Protein AF-A0A7S1QNS9-F1 (afdb_monomer_lite)

Secondary structure (DSSP, 8-state):
--EEEEEEEEE-SS-TT-EEEEEEEPTT--EEEEEEE--B-SS-SGGG---BPPPEEEEEEE---PPPPEEE--PPP---TT--EEEETTSSEEEE-SSGGGTT---------SSGGGGGGEEEEEEE-TTT--EEEEEPTT---S-------

Structure (mmCIF, N/CA/C/O backbone):
data_AF-A0A7S1QNS9-F1
#
_entry.id   AF-A0A7S1QNS9-F1
#
loop_
_atom_site.group_PDB
_atom_site.id
_atom_site.type_symbol
_atom_site.label_atom_id
_atom_site.label_alt_id
_atom_site.label_comp_id
_atom_site.label_asym_id
_atom_site.label_entity_id
_atom_site.label_seq_id
_atom_site.pdbx_PDB_ins_code
_atom_site.Cartn_x
_atom_site.Cartn_y
_atom_site.Cartn_z
_atom_site.occupancy
_atom_site.B_iso_or_equiv
_atom_site.auth_seq_id
_atom_site.auth_comp_id
_atom_site.auth_asym_id
_atom_site.auth_atom_id
_atom_site.pdbx_PDB_model_num
ATOM 1 N N . SER A 1 1 ? -14.246 4.079 6.196 1.00 84.38 1 SER A N 1
ATOM 2 C CA . SER A 1 1 ? -14.370 3.206 7.383 1.00 84.38 1 SER A CA 1
ATOM 3 C C . SER A 1 1 ? -13.043 2.509 7.646 1.00 84.38 1 SER A C 1
ATOM 5 O O . SER A 1 1 ? -12.435 2.060 6.677 1.00 84.38 1 SER A O 1
ATOM 7 N N . LEU A 1 2 ? -12.598 2.450 8.910 1.00 94.00 2 LEU A N 1
ATOM 8 C CA . LEU A 1 2 ? -11.338 1.820 9.352 1.00 94.00 2 LEU A CA 1
ATOM 9 C C . LEU A 1 2 ? -11.436 0.285 9.460 1.00 94.00 2 LEU A C 1
ATOM 11 O O . LEU A 1 2 ? -10.429 -0.412 9.377 1.00 94.00 2 LEU A O 1
ATOM 15 N N . PHE A 1 3 ? -12.654 -0.238 9.610 1.00 96.50 3 PHE A N 1
ATOM 16 C CA . PHE A 1 3 ? -12.926 -1.651 9.858 1.00 96.50 3 PHE A CA 1
ATOM 17 C C . PHE A 1 3 ? -13.841 -2.245 8.780 1.00 96.50 3 PHE A C 1
ATOM 19 O O . PHE A 1 3 ? -14.732 -1.553 8.275 1.00 96.50 3 PHE A O 1
ATOM 26 N N . SER A 1 4 ? -13.613 -3.513 8.431 1.00 96.81 4 SER A N 1
ATOM 27 C CA . SER A 1 4 ? -14.531 -4.347 7.639 1.00 96.81 4 SER A CA 1
ATOM 28 C C . SER A 1 4 ? -15.591 -5.012 8.521 1.00 96.81 4 SER A C 1
ATOM 30 O O . SER A 1 4 ? -16.711 -5.224 8.066 1.00 96.81 4 SER A O 1
ATOM 32 N N . VAL A 1 5 ? -15.262 -5.260 9.792 1.00 97.56 5 VAL A N 1
ATOM 33 C CA . VAL A 1 5 ? -16.201 -5.633 10.859 1.00 97.56 5 VAL A CA 1
ATOM 34 C C . VAL A 1 5 ? -16.005 -4.651 12.015 1.00 97.56 5 VAL A C 1
ATOM 36 O O . VAL A 1 5 ? -14.880 -4.560 12.519 1.00 97.56 5 VAL A O 1
ATOM 39 N N . PRO A 1 6 ? -17.041 -3.891 12.421 1.00 96.25 6 PRO A N 1
ATOM 40 C CA . PRO A 1 6 ? -16.907 -2.880 13.464 1.00 96.25 6 PRO A CA 1
ATOM 41 C C . PRO A 1 6 ? -16.521 -3.503 14.818 1.00 96.25 6 PRO A C 1
ATOM 43 O O . PRO A 1 6 ? -16.832 -4.670 15.054 1.00 96.25 6 PRO A O 1
ATOM 46 N N . PRO A 1 7 ? -15.879 -2.739 15.719 1.00 97.19 7 PRO A N 1
ATOM 47 C CA . PRO A 1 7 ? -15.570 -3.205 17.064 1.00 97.19 7 PRO A CA 1
ATOM 48 C C . PRO A 1 7 ? -16.813 -3.597 17.860 1.00 97.19 7 PRO A C 1
ATOM 50 O O . PRO A 1 7 ? -17.753 -2.815 17.985 1.00 97.19 7 PRO A O 1
ATOM 53 N N . THR A 1 8 ? -16.779 -4.793 18.439 1.00 96.38 8 THR A N 1
ATOM 54 C CA . THR A 1 8 ? -17.789 -5.310 19.366 1.00 96.38 8 THR A CA 1
ATOM 55 C C . THR A 1 8 ? -17.117 -5.787 20.643 1.00 96.38 8 THR A C 1
ATOM 57 O O . THR A 1 8 ? -16.043 -6.384 20.579 1.00 96.38 8 THR A O 1
ATOM 60 N N . ILE A 1 9 ? -17.763 -5.570 21.787 1.00 96.00 9 ILE A N 1
ATOM 61 C CA . ILE A 1 9 ? -17.312 -6.073 23.087 1.00 96.00 9 ILE A CA 1
ATOM 62 C C . ILE A 1 9 ? -18.370 -7.039 23.611 1.00 96.00 9 ILE A C 1
ATOM 64 O O . ILE A 1 9 ? -19.547 -6.685 23.663 1.00 96.00 9 ILE A O 1
ATOM 68 N N . ALA A 1 10 ? -17.951 -8.242 23.990 1.00 95.00 10 ALA A N 1
ATOM 69 C CA . ALA A 1 10 ? -18.819 -9.263 24.565 1.00 95.00 10 ALA A CA 1
ATOM 70 C C . ALA A 1 10 ? -18.267 -9.719 25.917 1.00 95.00 10 ALA A C 1
ATOM 72 O O . ALA A 1 10 ? -17.067 -9.938 26.047 1.00 95.00 10 ALA A O 1
ATOM 73 N N . LEU A 1 11 ? -19.128 -9.861 26.928 1.00 94.69 11 LEU A N 1
ATOM 74 C CA . LEU A 1 11 ? -18.721 -10.410 28.225 1.00 94.69 11 LEU A CA 1
ATOM 75 C C . LEU A 1 11 ? -18.273 -11.869 28.064 1.00 94.69 11 LEU A C 1
ATOM 77 O O . LEU A 1 11 ? -18.891 -12.632 27.319 1.00 94.69 11 LEU A O 1
ATOM 81 N N . SER A 1 12 ? -17.215 -12.258 28.772 1.00 93.75 12 SER A N 1
ATOM 82 C CA . SER A 1 12 ? -16.701 -13.625 28.728 1.00 93.75 12 SER A CA 1
ATOM 83 C C . SER A 1 12 ? -17.631 -14.575 29.485 1.00 93.75 12 SER A C 1
ATOM 85 O O . SER A 1 12 ? -18.046 -14.305 30.612 1.00 93.75 12 SER A O 1
ATOM 87 N N . THR A 1 13 ? -17.937 -15.727 28.883 1.00 93.75 13 THR A N 1
ATOM 88 C CA . THR A 1 13 ? -18.772 -16.766 29.511 1.00 93.75 13 THR A CA 1
ATOM 89 C C . THR A 1 13 ? -17.991 -17.666 30.466 1.00 93.75 13 THR A C 1
ATOM 91 O O . THR A 1 13 ? -18.593 -18.387 31.255 1.00 93.75 13 THR A O 1
ATOM 94 N N . SER A 1 14 ? -16.659 -17.665 30.380 1.00 95.31 14 SER A N 1
ATOM 95 C CA . SER A 1 14 ? -15.778 -18.468 31.238 1.00 95.31 14 SER A CA 1
ATOM 96 C C . SER A 1 14 ? -15.228 -17.693 32.435 1.00 95.31 14 SER A C 1
ATOM 98 O O . SER A 1 14 ? -14.823 -18.306 33.418 1.00 95.31 14 SER A O 1
ATOM 100 N N . ASP A 1 15 ? -15.189 -16.363 32.350 1.00 95.69 15 ASP A N 1
ATOM 101 C CA . ASP A 1 15 ? -14.701 -15.489 33.414 1.00 95.69 15 ASP A CA 1
ATOM 102 C C . ASP A 1 15 ? -15.579 -14.226 33.483 1.00 95.69 15 ASP A C 1
ATOM 104 O O . ASP A 1 15 ? -15.436 -13.340 32.639 1.00 95.69 15 ASP A O 1
ATOM 108 N N . PRO A 1 16 ? -16.473 -14.100 34.481 1.00 90.75 16 PRO A N 1
ATOM 109 C CA . PRO A 1 16 ? -17.421 -12.987 34.563 1.00 90.75 16 PRO A CA 1
ATOM 110 C C . PRO A 1 16 ? -16.748 -11.631 34.823 1.00 90.75 16 PRO A C 1
ATOM 112 O O . PRO A 1 16 ? -17.418 -10.601 34.809 1.00 90.75 16 PRO A O 1
ATOM 115 N N . THR A 1 17 ? -15.436 -11.611 35.072 1.00 93.56 17 THR A N 1
ATOM 116 C CA . THR A 1 17 ? -14.657 -10.382 35.259 1.00 93.56 17 THR A CA 1
ATOM 117 C C . THR A 1 17 ? -14.023 -9.865 33.964 1.00 93.56 17 THR A C 1
ATOM 119 O O . THR A 1 17 ? -13.330 -8.848 33.986 1.00 93.56 17 THR A O 1
ATOM 122 N N . LYS A 1 18 ? -14.244 -10.543 32.829 1.00 94.00 18 LYS A N 1
ATOM 123 C CA . LYS A 1 18 ? -13.608 -10.234 31.541 1.00 94.00 18 LYS A CA 1
ATOM 124 C C . LYS A 1 18 ? -14.613 -9.987 30.421 1.00 94.00 18 LYS A C 1
ATOM 126 O O . LYS A 1 18 ? -15.757 -10.436 30.461 1.00 94.00 18 LYS A O 1
ATOM 131 N N . ALA A 1 19 ? -14.137 -9.304 29.385 1.00 94.81 19 ALA A N 1
ATOM 132 C CA . ALA A 1 19 ? -14.836 -9.115 28.125 1.00 94.81 19 ALA A CA 1
ATOM 133 C C . ALA A 1 19 ? -13.848 -9.200 26.956 1.00 94.81 19 ALA A C 1
ATOM 135 O O . ALA A 1 19 ? -12.699 -8.771 27.078 1.00 94.81 19 ALA A O 1
ATOM 136 N N . ASP A 1 20 ? -14.318 -9.712 25.825 1.00 95.00 20 ASP A N 1
ATOM 137 C CA . ASP A 1 20 ? -13.547 -9.877 24.603 1.00 95.00 20 ASP A CA 1
ATOM 138 C C . ASP A 1 20 ? -13.903 -8.778 23.600 1.00 95.00 20 ASP A C 1
ATOM 140 O O . ASP A 1 20 ? -15.071 -8.560 23.268 1.00 95.00 20 ASP A O 1
ATOM 144 N N . LEU A 1 21 ? -12.877 -8.089 23.098 1.00 96.56 21 LEU A N 1
ATOM 145 C CA . LEU A 1 21 ? -12.985 -7.122 22.009 1.00 96.56 21 LEU A CA 1
ATOM 146 C C . LEU A 1 21 ? -12.699 -7.825 20.677 1.00 96.56 21 LEU A C 1
ATOM 148 O O . LEU A 1 21 ? -11.616 -8.370 20.484 1.00 96.56 21 LEU A O 1
ATOM 152 N N . SER A 1 22 ? -13.641 -7.755 19.739 1.00 97.12 22 SER A N 1
ATOM 153 C CA . SER A 1 22 ? -13.508 -8.318 18.388 1.00 97.12 22 SER A CA 1
ATOM 154 C C . SER A 1 22 ? -13.709 -7.245 17.320 1.00 97.12 22 SER A C 1
ATOM 156 O O . SER A 1 22 ? -14.597 -6.407 17.445 1.00 97.12 22 SER A O 1
ATOM 158 N N . PHE A 1 23 ? -12.883 -7.257 16.274 1.00 97.50 23 PHE A N 1
ATOM 159 C CA . PHE A 1 23 ? -12.994 -6.387 15.097 1.00 97.50 23 PHE A CA 1
ATOM 160 C C . PHE A 1 23 ? -12.155 -6.945 13.945 1.00 97.50 23 PHE A C 1
ATOM 162 O O . PHE A 1 23 ? -11.243 -7.742 14.159 1.00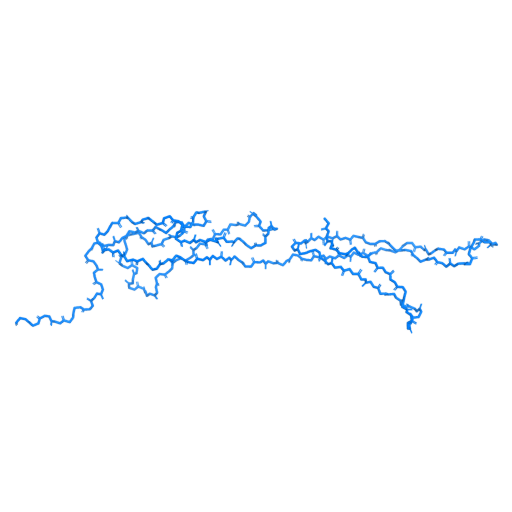 97.50 23 PHE A O 1
ATOM 169 N N . ALA A 1 24 ? -12.413 -6.470 12.727 1.00 96.81 24 ALA A N 1
ATOM 170 C CA . ALA A 1 24 ? -11.558 -6.742 11.576 1.00 96.81 24 ALA A CA 1
ATOM 171 C C . ALA A 1 24 ? -11.131 -5.419 10.922 1.00 96.81 24 ALA A C 1
ATOM 173 O O . ALA A 1 24 ? -11.996 -4.668 10.457 1.00 96.81 24 ALA A O 1
ATOM 174 N N . PRO A 1 25 ? -9.825 -5.090 10.878 1.00 95.12 25 PRO A N 1
ATOM 175 C CA . PRO A 1 25 ? -9.338 -3.944 10.117 1.00 95.12 25 PRO A CA 1
ATOM 176 C C . PRO A 1 25 ? -9.691 -4.077 8.633 1.00 95.12 25 PRO A C 1
ATOM 178 O O . PRO A 1 25 ? -9.640 -5.166 8.059 1.00 95.12 25 PRO A O 1
ATOM 181 N N . ARG A 1 26 ? -10.036 -2.961 7.988 1.00 92.25 26 ARG A N 1
ATOM 182 C CA . ARG A 1 26 ? -10.225 -2.942 6.535 1.00 92.25 26 ARG A CA 1
ATOM 183 C C . ARG A 1 26 ? -8.848 -2.951 5.852 1.00 92.25 26 ARG A C 1
ATOM 185 O O . ARG A 1 26 ? -8.004 -2.145 6.243 1.00 92.25 26 ARG A O 1
ATOM 192 N N . PRO A 1 27 ? -8.614 -3.788 4.821 1.00 86.88 27 PRO A N 1
ATOM 193 C CA . PRO A 1 27 ? -7.368 -3.750 4.059 1.00 86.88 27 PRO A CA 1
ATOM 194 C C . PRO A 1 27 ? -7.035 -2.336 3.575 1.00 86.88 27 PRO A C 1
ATOM 196 O O . PRO A 1 27 ? -7.929 -1.599 3.150 1.00 86.88 27 PRO A O 1
ATOM 199 N N . PHE A 1 28 ? -5.755 -1.971 3.662 1.00 82.75 28 PHE A N 1
ATOM 200 C CA . PHE A 1 28 ? -5.203 -0.665 3.269 1.00 82.75 28 PHE A CA 1
ATOM 201 C C . PHE A 1 28 ? -5.748 0.554 4.034 1.00 82.75 28 PHE A C 1
ATOM 203 O O . PHE A 1 28 ? -5.385 1.684 3.711 1.00 82.75 28 PHE A O 1
ATOM 210 N N . ALA A 1 29 ? -6.595 0.365 5.051 1.00 88.19 29 ALA A N 1
ATOM 211 C CA . ALA A 1 29 ? -7.038 1.448 5.915 1.00 88.19 29 ALA A CA 1
ATOM 212 C C . ALA A 1 29 ? -6.047 1.655 7.065 1.00 88.19 29 ALA A C 1
ATOM 214 O O . ALA A 1 29 ? -5.585 0.703 7.687 1.00 88.19 29 ALA A O 1
ATOM 215 N N . ASN A 1 30 ? -5.773 2.912 7.391 1.00 91.50 30 ASN A N 1
ATOM 216 C CA . ASN A 1 30 ? -4.993 3.310 8.555 1.00 91.50 30 ASN A CA 1
ATOM 217 C C . ASN A 1 30 ? -5.682 4.482 9.253 1.00 91.50 30 ASN A C 1
ATOM 219 O O . ASN A 1 30 ? -6.430 5.241 8.635 1.00 91.50 30 ASN A O 1
ATOM 223 N N . GLY A 1 31 ? -5.444 4.627 10.552 1.00 94.12 31 GLY A N 1
ATOM 224 C CA . GLY A 1 31 ? -6.063 5.689 11.332 1.00 94.12 31 GLY A CA 1
ATOM 225 C C . GLY A 1 31 ? -6.271 5.334 12.794 1.00 94.12 31 GLY A C 1
ATOM 226 O O . GLY A 1 31 ? -5.754 4.339 13.306 1.00 94.12 31 GLY A O 1
ATOM 227 N N . LEU A 1 32 ? -7.034 6.193 13.460 1.00 96.56 32 LEU A N 1
ATOM 228 C CA . LEU A 1 32 ? -7.355 6.099 14.875 1.00 96.56 32 LEU A CA 1
ATOM 229 C C . LEU A 1 32 ? -8.874 6.012 15.036 1.00 96.56 32 LEU A C 1
ATOM 231 O O . LEU A 1 32 ? -9.596 6.846 14.493 1.00 96.56 32 LEU A O 1
ATOM 235 N N . ALA A 1 33 ? -9.348 5.020 15.782 1.00 97.12 33 ALA A N 1
ATOM 236 C CA . ALA A 1 33 ? -10.739 4.921 16.206 1.00 97.12 33 ALA A CA 1
ATOM 237 C C . ALA A 1 33 ? -10.816 5.040 17.728 1.00 97.12 33 ALA A C 1
ATOM 239 O O . ALA A 1 33 ? -10.208 4.240 18.435 1.00 97.12 33 ALA A O 1
ATOM 240 N N . THR A 1 34 ? -11.569 6.020 18.223 1.00 97.25 34 THR A N 1
ATOM 241 C CA . THR A 1 34 ? -11.880 6.152 19.652 1.00 97.25 34 THR A CA 1
ATOM 242 C C . THR A 1 34 ? -13.116 5.323 19.972 1.00 97.25 34 THR A C 1
ATOM 244 O O . THR A 1 34 ? -14.136 5.454 19.299 1.00 97.25 34 THR A O 1
ATOM 247 N N . ILE A 1 35 ? -13.017 4.475 20.991 1.00 96.94 35 ILE A N 1
ATOM 248 C CA . ILE A 1 35 ? -14.079 3.589 21.461 1.00 96.94 35 ILE A CA 1
ATOM 249 C C . ILE A 1 35 ? -14.478 4.034 22.862 1.00 96.94 35 ILE A C 1
ATOM 251 O O . ILE A 1 35 ? -13.613 4.190 23.721 1.00 96.94 35 ILE A O 1
ATOM 255 N N . THR A 1 36 ? -15.778 4.212 23.088 1.00 96.88 36 THR A N 1
ATOM 256 C CA . THR A 1 36 ? -16.354 4.544 24.396 1.00 96.88 36 THR A CA 1
ATOM 257 C C . THR A 1 36 ? -17.289 3.421 24.828 1.00 96.88 36 THR A C 1
ATOM 259 O O . THR A 1 36 ? -18.110 2.964 24.036 1.00 96.88 36 THR A O 1
ATOM 262 N N . VAL A 1 37 ? -17.149 2.967 26.072 1.00 96.31 37 VAL A N 1
ATOM 263 C CA . VAL A 1 37 ? -17.829 1.787 26.616 1.00 96.31 37 VAL A CA 1
ATOM 264 C C . VAL A 1 37 ? -18.461 2.127 27.960 1.00 96.31 37 VAL A C 1
ATOM 266 O O . VAL A 1 37 ? -17.835 2.765 28.806 1.00 96.31 37 VAL A O 1
ATOM 269 N N . THR A 1 38 ? -19.685 1.657 28.163 1.00 95.81 38 THR A N 1
ATOM 270 C CA . THR A 1 38 ? -20.347 1.539 29.466 1.00 95.81 38 THR A CA 1
ATOM 271 C C . THR A 1 38 ? -20.816 0.097 29.636 1.00 95.81 38 THR A C 1
ATOM 273 O O . THR A 1 38 ? -21.085 -0.590 28.649 1.00 95.81 38 THR A O 1
ATOM 276 N N . VAL A 1 39 ? -20.912 -0.375 30.878 1.00 93.94 39 VAL A N 1
ATOM 277 C CA . VAL A 1 39 ? -21.597 -1.632 31.205 1.00 93.94 39 VAL A CA 1
ATOM 278 C C . VAL A 1 39 ? -22.888 -1.308 31.943 1.00 93.94 39 VAL A C 1
ATOM 280 O O . VAL A 1 39 ? -22.931 -0.351 32.717 1.00 93.94 39 VAL A O 1
ATOM 283 N N . LYS A 1 40 ? -23.941 -2.079 31.669 1.00 93.38 40 LYS A N 1
ATOM 284 C CA . LYS A 1 40 ? -25.252 -1.928 32.292 1.00 93.38 40 LYS A CA 1
ATOM 285 C C . LYS A 1 40 ? -25.714 -3.262 32.871 1.00 93.38 40 LYS A C 1
ATOM 287 O O . LYS A 1 40 ? -25.664 -4.270 32.167 1.00 93.38 40 LYS A O 1
ATOM 292 N N . ASP A 1 41 ? -26.147 -3.261 34.127 1.00 92.81 41 ASP A N 1
ATOM 293 C CA . ASP A 1 41 ? -26.814 -4.399 34.759 1.00 92.81 41 ASP A CA 1
ATOM 294 C C . ASP A 1 41 ? -28.346 -4.337 34.577 1.00 92.81 41 ASP A C 1
ATOM 296 O O . ASP A 1 41 ? -28.887 -3.451 33.910 1.00 92.81 41 ASP A O 1
ATOM 300 N N . ASN A 1 42 ? -29.062 -5.328 35.112 1.00 93.25 42 ASN A N 1
ATOM 301 C CA . ASN A 1 42 ? -30.521 -5.425 35.031 1.00 93.25 42 ASN A CA 1
ATOM 302 C C . ASN A 1 42 ? -31.243 -5.091 36.351 1.00 93.25 42 ASN A C 1
ATOM 304 O O . ASN A 1 42 ? -32.436 -5.371 36.463 1.00 93.25 42 ASN A O 1
ATOM 308 N N . GLY A 1 43 ? -30.546 -4.526 37.342 1.00 92.38 43 GLY A N 1
ATOM 309 C CA . GLY A 1 43 ? -31.098 -4.194 38.659 1.00 92.38 43 GLY A CA 1
ATOM 310 C C . GLY A 1 43 ? -32.032 -2.980 38.653 1.00 92.38 43 GLY A C 1
ATOM 311 O O . GLY A 1 43 ? -32.859 -2.831 39.551 1.00 92.38 43 GLY A O 1
ATOM 312 N N . GLY A 1 44 ? -31.957 -2.144 37.613 1.00 92.06 44 GLY A N 1
ATOM 313 C CA . GLY A 1 44 ? -32.786 -0.949 37.456 1.00 92.06 44 GLY A CA 1
ATOM 314 C C . GLY A 1 44 ? -32.374 0.206 38.377 1.00 92.06 44 GLY A C 1
ATOM 315 O O . GLY A 1 44 ? -31.294 0.215 38.958 1.00 92.06 44 GLY A O 1
ATOM 316 N N . LEU A 1 45 ? -33.242 1.217 38.490 1.00 94.81 45 LEU A N 1
ATOM 317 C CA . LEU A 1 45 ? -32.950 2.481 39.195 1.00 94.81 45 LEU A CA 1
ATOM 318 C C . LEU A 1 45 ? -33.762 2.676 40.492 1.00 94.81 45 LEU A C 1
ATOM 320 O O . LEU A 1 45 ? -33.821 3.784 41.027 1.00 94.81 45 LEU A O 1
ATOM 324 N N . ALA A 1 46 ? -34.448 1.634 40.977 1.00 94.25 46 ALA A N 1
ATOM 325 C CA . ALA A 1 46 ? -35.255 1.722 42.197 1.00 94.25 46 ALA A CA 1
ATOM 326 C C . ALA A 1 46 ? -34.391 2.081 43.419 1.00 94.25 46 ALA A C 1
ATOM 328 O O . ALA A 1 46 ? -33.190 1.819 43.438 1.00 94.25 46 ALA A O 1
ATOM 329 N N . ASP A 1 47 ? -35.003 2.722 44.418 1.00 92.00 47 ASP A N 1
ATOM 330 C CA . ASP A 1 47 ? -34.360 3.117 45.683 1.00 92.00 47 ASP A CA 1
ATOM 331 C C . ASP A 1 47 ? -33.077 3.964 45.529 1.00 92.00 47 ASP A C 1
ATOM 333 O O . ASP A 1 47 ? -32.216 3.987 46.406 1.00 92.00 47 ASP A O 1
ATOM 337 N N . GLY A 1 48 ? -32.948 4.693 44.414 1.00 90.62 48 GLY A N 1
ATOM 338 C CA . GLY A 1 48 ? -31.764 5.502 44.111 1.00 90.62 48 GLY A CA 1
ATOM 339 C C . GLY A 1 48 ? -30.594 4.710 43.516 1.00 90.62 48 GLY A C 1
ATOM 340 O O . GLY A 1 48 ? -29.465 5.201 43.529 1.00 90.62 48 GLY A O 1
ATOM 341 N N . GLY A 1 49 ? -30.844 3.501 43.004 1.00 91.25 49 GLY A N 1
ATOM 342 C CA . GLY A 1 49 ? -29.849 2.675 42.320 1.00 91.25 49 GLY A CA 1
ATOM 343 C C . GLY A 1 49 ? -29.320 3.290 41.017 1.00 91.25 49 GLY A C 1
ATOM 344 O O . GLY A 1 49 ? -29.965 4.130 40.388 1.00 91.25 49 GLY A O 1
ATOM 345 N N . CYS A 1 50 ? -28.133 2.845 40.598 1.00 92.50 50 CYS A N 1
ATOM 346 C CA . CYS A 1 50 ? -27.523 3.185 39.313 1.00 92.50 50 CYS A CA 1
ATOM 347 C C . CYS A 1 50 ? -27.110 1.893 38.605 1.00 92.50 50 CYS A C 1
ATOM 349 O O . CYS A 1 50 ? -26.205 1.206 39.072 1.00 92.50 50 CYS A O 1
ATOM 351 N N . ASP A 1 51 ? -27.762 1.584 37.485 1.00 95.94 51 ASP A N 1
ATOM 352 C CA . ASP A 1 51 ? -27.549 0.335 36.743 1.00 95.94 51 ASP A CA 1
ATOM 353 C C . ASP A 1 51 ? -26.478 0.442 35.650 1.00 95.94 51 ASP A C 1
ATOM 355 O O . ASP A 1 51 ? -26.186 -0.543 34.982 1.00 95.94 51 ASP A O 1
ATOM 359 N N . THR A 1 52 ? -25.910 1.631 35.419 1.00 95.81 52 THR A N 1
ATOM 360 C CA . THR A 1 52 ? -24.982 1.897 34.312 1.00 95.81 52 THR A CA 1
ATOM 361 C C . THR A 1 52 ? -23.679 2.498 34.833 1.00 95.81 52 THR A C 1
ATOM 363 O O . THR A 1 52 ? -23.683 3.462 35.597 1.00 95.81 52 THR A O 1
ATOM 366 N N . SER A 1 53 ? -22.543 1.953 34.397 1.00 95.44 53 SER A N 1
ATOM 367 C CA . SER A 1 53 ? -21.224 2.456 34.781 1.00 95.44 53 SER A CA 1
ATOM 368 C C . SER A 1 53 ? -20.939 3.849 34.215 1.00 95.44 53 SER A C 1
ATOM 370 O O . SER A 1 53 ? -21.530 4.287 33.225 1.00 95.44 53 SER A O 1
ATOM 372 N N . THR A 1 54 ? -19.927 4.519 34.767 1.00 97.00 54 THR A N 1
ATOM 373 C CA . THR A 1 54 ? -19.296 5.639 34.061 1.00 97.00 54 THR A CA 1
ATOM 374 C C . THR A 1 54 ? -18.699 5.161 32.734 1.00 97.00 54 THR A C 1
ATOM 376 O O . THR A 1 54 ? -18.299 4.001 32.589 1.00 97.00 54 THR A O 1
ATOM 379 N N . ALA A 1 55 ? -18.663 6.057 31.746 1.00 97.38 55 ALA A N 1
ATOM 380 C CA . ALA A 1 55 ? -18.092 5.757 30.443 1.00 97.38 55 ALA A CA 1
ATOM 381 C C . ALA A 1 55 ? -16.563 5.698 30.514 1.00 97.38 55 ALA A C 1
ATOM 383 O O . ALA A 1 55 ? -15.917 6.603 31.044 1.00 97.38 55 ALA A O 1
ATOM 384 N N . GLN A 1 56 ? -15.983 4.659 29.925 1.00 97.06 56 GLN A N 1
ATOM 385 C CA . GLN A 1 56 ? -14.543 4.523 29.731 1.00 97.06 56 GLN A CA 1
ATOM 386 C C . GLN A 1 56 ? -14.217 4.617 28.248 1.00 97.06 56 GLN A C 1
ATOM 388 O O . GLN A 1 56 ? -14.993 4.158 27.414 1.00 97.06 56 GLN A O 1
ATOM 393 N N . SER A 1 57 ? -13.083 5.229 27.906 1.00 97.50 57 SER A N 1
ATOM 394 C CA . SER A 1 57 ? -12.655 5.354 26.513 1.00 97.50 57 SER A CA 1
ATOM 395 C C . SER A 1 57 ? -11.242 4.838 26.304 1.00 97.50 57 SER A C 1
ATOM 397 O O . SER A 1 57 ? -10.361 5.043 27.134 1.00 97.50 57 SER A O 1
ATOM 399 N N . PHE A 1 58 ? -11.029 4.206 25.158 1.00 97.00 58 PHE A N 1
ATOM 400 C CA . PHE A 1 58 ? -9.718 3.807 24.658 1.00 97.00 58 PHE A CA 1
ATOM 401 C C . PHE A 1 58 ? -9.669 4.027 23.145 1.00 97.00 58 PHE A C 1
ATOM 403 O O . PHE A 1 58 ? -10.671 4.389 22.528 1.00 97.00 58 PHE A O 1
ATOM 410 N N . TYR A 1 59 ? -8.506 3.834 22.526 1.00 97.44 59 TYR A N 1
ATOM 411 C CA . TYR A 1 59 ? -8.374 3.928 21.075 1.00 97.44 59 TYR A CA 1
ATOM 412 C C . TYR A 1 59 ? -7.843 2.634 20.465 1.00 97.44 59 TYR A C 1
ATOM 414 O O . TYR A 1 59 ? -7.035 1.924 21.059 1.00 97.44 59 TYR A O 1
ATOM 422 N N . ILE A 1 60 ? -8.265 2.370 19.232 1.00 97.62 60 ILE A N 1
ATOM 423 C CA . ILE A 1 60 ? -7.678 1.373 18.342 1.00 97.62 60 ILE A CA 1
ATOM 424 C C . ILE A 1 60 ? -6.914 2.141 17.268 1.00 97.62 60 ILE A C 1
ATOM 426 O O . ILE A 1 60 ? -7.498 2.922 16.512 1.00 97.62 60 ILE A O 1
ATOM 430 N N . ARG A 1 61 ? -5.599 1.926 17.195 1.00 96.31 61 ARG A N 1
ATOM 431 C CA . ARG A 1 61 ? -4.757 2.476 16.130 1.00 96.31 61 ARG A CA 1
ATOM 432 C C . ARG A 1 61 ? -4.488 1.394 15.093 1.00 96.31 61 ARG A C 1
ATOM 434 O O . ARG A 1 61 ? -3.846 0.397 15.405 1.00 96.31 61 ARG A O 1
ATOM 441 N N . VAL A 1 62 ? -4.939 1.611 13.861 1.00 94.56 62 VAL A N 1
ATOM 442 C CA . VAL A 1 62 ? -4.548 0.778 12.719 1.00 94.56 62 VAL A CA 1
ATOM 443 C C . VAL A 1 62 ? -3.387 1.473 12.026 1.00 94.56 62 VAL A C 1
ATOM 445 O O . VAL A 1 62 ? -3.539 2.568 11.474 1.00 94.56 62 VAL A O 1
ATOM 448 N N . ASN A 1 63 ? -2.210 0.861 12.116 1.00 89.94 63 ASN A N 1
ATOM 449 C CA . ASN A 1 63 ? -1.006 1.394 11.501 1.00 89.94 63 ASN A CA 1
ATOM 450 C C . ASN A 1 63 ? -0.994 1.089 10.007 1.00 89.94 63 ASN A C 1
ATOM 452 O O . ASN A 1 63 ? -1.432 0.029 9.565 1.00 89.94 63 ASN A O 1
ATOM 456 N N . TYR A 1 64 ? -0.460 2.038 9.251 1.00 84.69 64 TYR A N 1
ATOM 457 C CA . TYR A 1 64 ? -0.174 1.837 7.847 1.00 84.69 64 TYR A CA 1
ATOM 458 C C . TYR A 1 64 ? 0.968 0.821 7.674 1.00 84.69 64 TYR A C 1
ATOM 460 O O . TYR A 1 64 ? 1.936 0.851 8.438 1.00 84.69 64 TYR A O 1
ATOM 468 N N . VAL A 1 65 ? 0.862 -0.055 6.672 1.00 84.00 65 VAL A N 1
ATOM 469 C CA . VAL A 1 65 ? 1.913 -1.004 6.279 1.00 84.00 65 VAL 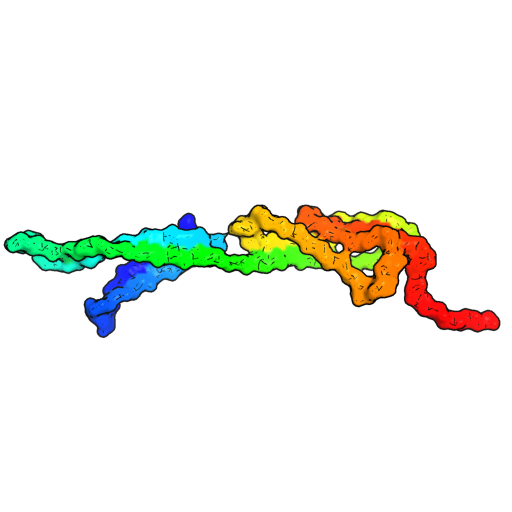A CA 1
ATOM 470 C C . VAL A 1 65 ? 2.276 -0.710 4.831 1.00 84.00 65 VAL A C 1
ATOM 472 O O . VAL A 1 65 ? 1.426 -0.853 3.959 1.00 84.00 65 VAL A O 1
ATOM 475 N N . ASN A 1 66 ? 3.523 -0.300 4.596 1.00 83.88 66 ASN A N 1
ATOM 476 C CA . ASN A 1 66 ? 4.044 -0.006 3.262 1.00 83.88 66 ASN A CA 1
ATOM 477 C C . ASN A 1 66 ? 3.942 -1.228 2.345 1.00 83.88 66 ASN A C 1
ATOM 479 O O . ASN A 1 66 ? 4.413 -2.306 2.722 1.00 83.88 66 ASN A O 1
ATOM 483 N N . VAL A 1 67 ? 3.399 -1.055 1.139 1.00 85.00 67 VAL A N 1
ATOM 484 C CA . VAL A 1 67 ? 3.350 -2.120 0.132 1.00 85.00 67 VAL A CA 1
ATOM 485 C C . VAL A 1 67 ? 4.472 -1.880 -0.882 1.00 85.00 67 VAL A C 1
ATOM 487 O O . VAL A 1 67 ? 4.554 -0.791 -1.442 1.00 85.00 67 VAL A O 1
ATOM 490 N N . PRO A 1 68 ? 5.380 -2.848 -1.113 1.00 88.19 68 PRO A N 1
ATOM 491 C CA . PRO A 1 68 ? 6.456 -2.670 -2.083 1.00 88.19 68 PRO A CA 1
ATOM 492 C C . PRO A 1 68 ? 5.916 -2.406 -3.497 1.00 88.19 68 PRO A C 1
ATOM 494 O O . PRO A 1 68 ? 4.932 -3.039 -3.889 1.00 88.19 68 PRO A O 1
ATOM 497 N N . PRO A 1 69 ? 6.574 -1.543 -4.290 1.00 91.75 69 PRO A N 1
ATOM 498 C CA . PRO A 1 69 ? 6.223 -1.379 -5.692 1.00 91.75 69 PRO A CA 1
ATOM 499 C C . PRO A 1 69 ? 6.564 -2.639 -6.497 1.00 91.75 69 PRO A C 1
ATOM 501 O O . PRO A 1 69 ? 7.443 -3.420 -6.122 1.00 91.75 69 PRO A O 1
ATOM 504 N N . SER A 1 70 ? 5.894 -2.826 -7.633 1.00 92.75 70 SER A N 1
ATOM 505 C CA . SER A 1 70 ? 6.141 -3.951 -8.542 1.00 92.75 70 SER A CA 1
ATOM 506 C C . SER A 1 70 ? 5.986 -3.544 -10.008 1.00 92.75 70 SER A C 1
ATOM 508 O O . SER A 1 70 ? 5.432 -2.491 -10.317 1.00 92.75 70 SER A O 1
ATOM 510 N N . PHE A 1 71 ? 6.520 -4.354 -10.922 1.00 95.62 71 PHE A N 1
ATOM 511 C CA . PHE A 1 71 ? 6.336 -4.193 -12.364 1.00 95.62 71 PHE A CA 1
ATOM 512 C C . PHE A 1 71 ? 6.544 -5.535 -13.078 1.00 95.62 71 PHE A C 1
ATOM 514 O O . PHE A 1 71 ? 7.159 -6.452 -12.530 1.00 95.62 71 PHE A O 1
ATOM 521 N N . ALA A 1 72 ? 6.064 -5.635 -14.315 1.00 96.25 72 ALA A N 1
ATOM 522 C CA . ALA A 1 72 ? 6.363 -6.728 -15.231 1.00 96.25 72 ALA A CA 1
ATOM 523 C C . ALA A 1 72 ? 7.367 -6.250 -16.288 1.00 96.25 72 ALA A C 1
ATOM 525 O O . ALA A 1 72 ? 7.169 -5.208 -16.914 1.00 96.25 72 ALA A O 1
ATOM 526 N N . CYS A 1 73 ? 8.447 -7.001 -16.496 1.00 94.06 73 CYS A N 1
ATOM 527 C CA . CYS A 1 73 ? 9.395 -6.701 -17.562 1.00 94.06 73 CYS A CA 1
ATOM 528 C C . CYS A 1 73 ? 8.852 -7.119 -18.935 1.00 94.06 73 CYS A C 1
ATOM 530 O O . CYS A 1 73 ? 8.081 -8.072 -19.067 1.00 94.06 73 CYS A O 1
ATOM 532 N N . GLY A 1 74 ? 9.290 -6.396 -19.960 1.00 94.25 74 GLY A N 1
ATOM 533 C CA . GLY A 1 74 ? 9.027 -6.723 -21.351 1.00 94.25 74 GLY A CA 1
ATOM 534 C C . GLY A 1 74 ? 9.920 -7.857 -21.844 1.00 94.25 74 GLY A C 1
ATOM 535 O O . GLY A 1 74 ? 10.757 -8.401 -21.121 1.00 94.25 74 GLY A O 1
ATOM 536 N N . SER A 1 75 ? 9.760 -8.200 -23.120 1.00 95.12 75 SER A N 1
ATOM 537 C CA . SER A 1 75 ? 10.632 -9.179 -23.776 1.00 95.12 75 SER A CA 1
ATOM 538 C C . SER A 1 75 ? 12.078 -8.679 -23.876 1.00 95.12 75 SER A C 1
ATOM 540 O O . SER A 1 75 ? 12.350 -7.477 -23.785 1.00 95.12 75 SER A O 1
ATOM 542 N N . ALA A 1 76 ? 13.006 -9.615 -24.087 1.00 94.69 76 ALA A N 1
ATOM 543 C CA . ALA A 1 76 ? 14.397 -9.289 -24.375 1.00 94.69 76 ALA A CA 1
ATOM 544 C C . ALA A 1 76 ? 14.495 -8.373 -25.605 1.00 94.69 76 ALA A C 1
ATOM 546 O O . ALA A 1 76 ? 13.779 -8.553 -26.590 1.00 94.69 76 ALA A O 1
ATOM 547 N N . VAL A 1 77 ? 15.393 -7.395 -25.529 1.00 93.44 77 VAL A N 1
ATOM 548 C CA . VAL A 1 77 ? 15.614 -6.405 -26.584 1.00 93.44 77 VAL A CA 1
ATOM 549 C C . VAL A 1 77 ? 16.894 -6.764 -27.324 1.00 93.44 77 VAL A C 1
ATOM 551 O O . VAL A 1 77 ? 17.947 -6.899 -26.705 1.00 93.44 77 VAL A O 1
ATOM 554 N N . VAL A 1 78 ? 16.796 -6.906 -28.645 1.00 92.12 78 VAL A N 1
ATOM 555 C CA . VAL A 1 78 ? 17.934 -7.127 -29.544 1.00 92.12 78 VAL A CA 1
ATOM 556 C C . VAL A 1 78 ? 17.941 -5.990 -30.553 1.00 92.12 78 VAL A C 1
ATOM 558 O O . VAL A 1 78 ? 16.947 -5.777 -31.243 1.00 92.12 78 VAL A O 1
ATOM 561 N N . VAL A 1 79 ? 19.040 -5.246 -30.605 1.00 91.31 79 VAL A N 1
ATOM 562 C CA . VAL A 1 79 ? 19.241 -4.139 -31.543 1.00 91.31 79 VAL A CA 1
ATOM 563 C C . VAL A 1 79 ? 20.681 -4.147 -32.031 1.00 91.31 79 VAL A C 1
ATOM 565 O O . VAL A 1 79 ? 21.575 -4.600 -31.314 1.00 91.31 79 VAL A O 1
ATOM 568 N N . ASP A 1 80 ? 20.897 -3.621 -33.230 1.00 87.69 80 ASP A N 1
ATOM 569 C CA . ASP A 1 80 ? 22.241 -3.430 -33.762 1.00 87.69 80 ASP A CA 1
ATOM 570 C C . ASP A 1 80 ? 22.982 -2.351 -32.959 1.00 87.69 80 ASP A C 1
ATOM 572 O O . ASP A 1 80 ? 22.389 -1.370 -32.505 1.00 87.69 80 ASP A O 1
ATOM 576 N N . GLU A 1 81 ? 24.302 -2.477 -32.825 1.00 82.06 81 GLU A N 1
ATOM 577 C CA . GLU A 1 81 ? 25.141 -1.465 -32.156 1.00 82.06 81 GLU A CA 1
ATOM 578 C C . GLU A 1 81 ? 25.056 -0.075 -32.821 1.00 82.06 81 GLU A C 1
ATOM 580 O O . GLU A 1 81 ? 25.321 0.949 -32.192 1.00 82.06 81 GLU A O 1
ATOM 585 N N . ASN A 1 82 ? 24.597 -0.031 -34.073 1.00 84.38 82 ASN A N 1
ATOM 586 C CA . ASN A 1 82 ? 24.395 1.174 -34.872 1.00 84.38 82 ASN A CA 1
ATOM 587 C C . ASN A 1 82 ? 22.923 1.618 -34.943 1.00 84.38 82 ASN A C 1
ATOM 589 O O . ASN A 1 82 ? 22.580 2.480 -35.751 1.00 84.38 82 ASN A O 1
ATOM 593 N N . ALA A 1 83 ? 22.049 1.067 -34.092 1.00 87.69 83 ALA A N 1
ATOM 594 C CA . ALA A 1 83 ? 20.629 1.424 -34.050 1.00 87.69 83 ALA A CA 1
ATOM 595 C C . ALA A 1 83 ? 20.379 2.887 -33.639 1.00 87.69 83 ALA A C 1
ATOM 597 O O . ALA A 1 83 ? 19.288 3.416 -33.852 1.00 87.69 83 ALA A O 1
ATOM 598 N N . GLY A 1 84 ? 21.380 3.558 -33.061 1.00 88.62 84 GLY A N 1
ATOM 599 C CA . GLY A 1 84 ? 21.243 4.928 -32.592 1.00 88.62 84 GLY A CA 1
ATOM 600 C C . GLY A 1 84 ? 20.326 4.992 -31.374 1.00 88.62 84 GLY A C 1
ATOM 601 O O . GLY A 1 84 ? 20.461 4.191 -30.448 1.00 88.62 84 GLY A O 1
ATOM 602 N N . ALA A 1 85 ? 19.445 5.994 -31.327 1.00 95.38 85 ALA A N 1
ATOM 603 C CA . ALA A 1 85 ? 18.509 6.157 -30.219 1.00 95.38 85 ALA A CA 1
ATOM 604 C C . ALA A 1 85 ? 17.369 5.136 -30.326 1.00 95.38 85 ALA A C 1
ATOM 606 O O . ALA A 1 85 ? 16.640 5.100 -31.315 1.00 95.38 85 ALA A O 1
ATOM 607 N N . VAL A 1 86 ? 17.197 4.341 -29.276 1.00 96.69 86 VAL A N 1
ATOM 608 C CA . VAL A 1 86 ? 16.159 3.320 -29.158 1.00 96.69 86 VAL A CA 1
ATOM 609 C C . VAL A 1 86 ? 15.136 3.767 -28.121 1.00 96.69 86 VAL A C 1
ATOM 611 O O . VAL A 1 86 ? 15.493 4.203 -27.026 1.00 96.69 86 VAL A O 1
ATOM 614 N N . SER A 1 87 ? 13.855 3.636 -28.468 1.00 97.31 87 SER A N 1
ATOM 615 C CA . SER A 1 87 ? 12.723 3.883 -27.576 1.00 97.31 87 SER A CA 1
ATOM 616 C C . SER A 1 87 ? 11.695 2.769 -27.737 1.00 97.31 87 SER A C 1
ATOM 618 O O . SER A 1 87 ? 11.216 2.517 -28.843 1.00 97.31 87 SER A O 1
ATOM 620 N N . ILE A 1 88 ? 11.378 2.090 -26.637 1.00 97.44 88 ILE A N 1
ATOM 621 C CA . ILE A 1 88 ? 10.430 0.974 -26.586 1.00 97.44 88 ILE A CA 1
ATOM 622 C C . ILE A 1 88 ? 9.342 1.339 -25.570 1.00 97.44 88 ILE A C 1
ATOM 624 O O . ILE A 1 88 ? 9.538 1.148 -24.364 1.00 97.44 88 ILE A O 1
ATOM 628 N N . PRO A 1 89 ? 8.209 1.899 -26.031 1.00 96.75 89 PRO A N 1
ATOM 629 C CA . PRO A 1 89 ? 7.091 2.259 -25.166 1.00 96.75 89 PRO A CA 1
ATOM 630 C C . PRO A 1 89 ? 6.528 1.042 -24.427 1.00 96.75 89 PRO A C 1
ATOM 632 O O . PRO A 1 89 ? 6.383 -0.028 -25.016 1.00 96.75 89 PRO A O 1
ATOM 635 N N . GLY A 1 90 ? 6.193 1.209 -23.145 1.00 95.25 90 GLY A N 1
ATOM 636 C CA . GLY A 1 90 ? 5.550 0.162 -22.347 1.00 95.25 90 GLY A CA 1
ATOM 637 C C . GLY A 1 90 ? 6.388 -1.101 -22.137 1.00 95.25 90 GLY A C 1
ATOM 638 O O . GLY A 1 90 ? 5.819 -2.152 -21.847 1.00 95.25 90 GLY A O 1
ATOM 639 N N . TRP A 1 91 ? 7.718 -1.030 -22.283 1.00 97.62 91 TRP A N 1
ATOM 640 C CA . TRP A 1 91 ? 8.590 -2.171 -21.998 1.00 97.62 91 TRP A CA 1
ATOM 641 C C . TRP A 1 91 ? 8.427 -2.646 -20.550 1.00 97.62 91 TRP A C 1
ATOM 643 O O . TRP A 1 91 ? 8.307 -3.841 -20.316 1.00 97.62 91 TRP A O 1
ATOM 653 N N . ALA A 1 92 ? 8.372 -1.731 -19.581 1.00 97.44 92 ALA A N 1
ATOM 654 C CA . ALA A 1 92 ? 7.935 -2.059 -18.227 1.00 97.44 92 ALA A CA 1
ATOM 655 C C . ALA A 1 92 ? 6.407 -1.916 -18.131 1.00 97.44 92 ALA A C 1
ATOM 657 O O . ALA A 1 92 ? 5.868 -0.813 -18.152 1.00 97.44 92 ALA A O 1
ATOM 658 N N . GLY A 1 93 ? 5.707 -3.042 -18.031 1.00 95.12 93 GLY A N 1
ATOM 659 C CA . GLY A 1 93 ? 4.256 -3.099 -17.871 1.00 95.12 93 GLY A CA 1
ATOM 660 C C . GLY A 1 93 ? 3.836 -3.273 -16.413 1.00 95.12 93 GLY A C 1
ATOM 661 O O . GLY A 1 93 ? 4.669 -3.497 -15.535 1.00 95.12 93 GLY A O 1
ATOM 662 N N . SER A 1 94 ? 2.526 -3.198 -16.158 1.00 93.38 94 SER A N 1
ATOM 663 C CA . SER A 1 94 ? 1.924 -3.446 -14.835 1.00 93.38 94 SER A CA 1
ATOM 664 C C . SER A 1 94 ? 2.655 -2.741 -13.686 1.00 93.38 94 SER A C 1
ATOM 666 O O . SER A 1 94 ? 2.862 -3.329 -12.628 1.00 93.38 94 SER A O 1
ATOM 668 N N . ILE A 1 95 ? 3.099 -1.502 -13.925 1.00 92.50 95 ILE A N 1
ATOM 669 C CA . ILE A 1 95 ? 3.818 -0.702 -12.934 1.00 92.50 95 ILE A CA 1
ATOM 670 C C . ILE A 1 95 ? 2.838 -0.365 -11.815 1.00 92.50 95 ILE A C 1
ATOM 672 O O . ILE A 1 95 ? 1.917 0.434 -11.998 1.00 92.50 95 ILE A O 1
ATOM 676 N N . ASP A 1 96 ? 3.061 -0.975 -10.660 1.00 90.12 96 ASP A N 1
ATOM 677 C CA . ASP A 1 96 ? 2.262 -0.791 -9.464 1.00 90.12 96 ASP A CA 1
ATOM 678 C C . ASP A 1 96 ? 3.081 -0.053 -8.400 1.00 90.12 96 ASP A C 1
ATOM 680 O O . ASP A 1 96 ? 4.223 -0.409 -8.093 1.00 90.12 96 ASP A O 1
ATOM 684 N N . ARG A 1 97 ? 2.476 0.995 -7.840 1.00 87.94 97 ARG A N 1
ATOM 685 C CA . ARG A 1 97 ? 3.041 1.800 -6.751 1.00 87.94 97 ARG A CA 1
ATOM 686 C C . ARG A 1 97 ? 2.868 1.140 -5.383 1.00 87.94 97 ARG A C 1
ATOM 688 O O . ARG A 1 97 ? 3.433 1.648 -4.426 1.00 87.94 97 ARG A O 1
ATOM 695 N N . GLY A 1 98 ? 2.108 0.048 -5.299 1.00 84.06 98 GLY A N 1
ATOM 696 C CA . GLY A 1 98 ? 1.737 -0.604 -4.051 1.00 84.06 98 GLY A CA 1
ATOM 697 C C . GLY A 1 98 ? 0.243 -0.436 -3.768 1.00 84.06 98 GLY A C 1
ATOM 698 O O . GLY A 1 98 ? -0.606 -0.622 -4.635 1.00 84.06 98 GLY A O 1
ATOM 699 N N . SER A 1 99 ? -0.121 -0.108 -2.531 1.00 76.81 99 SER A N 1
ATOM 700 C CA . SER A 1 99 ? -1.532 0.051 -2.168 1.00 76.81 99 SER A CA 1
ATOM 701 C C . SER A 1 99 ? -2.137 1.344 -2.719 1.00 76.81 99 SER A C 1
ATOM 703 O O . SER A 1 99 ? -1.457 2.347 -2.926 1.00 76.81 99 SER A O 1
ATOM 705 N N . GLN A 1 100 ? -3.466 1.388 -2.867 1.00 67.62 100 GLN A N 1
ATOM 706 C CA . GLN A 1 100 ? -4.159 2.622 -3.264 1.00 67.62 100 GLN A CA 1
ATOM 707 C C . GLN A 1 100 ? -3.977 3.771 -2.251 1.00 67.62 100 GLN A C 1
ATOM 709 O O . GLN A 1 100 ? -4.099 4.939 -2.615 1.00 67.62 100 GLN A O 1
ATOM 714 N N . SER A 1 101 ? -3.632 3.452 -1.001 1.00 69.00 101 SER A N 1
ATOM 715 C CA . SER A 1 101 ? -3.289 4.426 0.043 1.00 69.00 101 SER A CA 1
ATOM 716 C C . SER A 1 101 ? -1.899 5.061 -0.149 1.00 69.00 101 SER A C 1
ATOM 718 O O . SER A 1 101 ? -1.544 5.979 0.585 1.00 69.00 101 SER A O 1
ATOM 720 N N . GLU A 1 102 ? -1.136 4.625 -1.157 1.00 79.06 102 GLU A N 1
ATOM 721 C CA . GLU A 1 102 ? 0.176 5.150 -1.563 1.00 79.06 102 GLU A CA 1
ATOM 722 C C . GLU A 1 102 ? 0.121 5.899 -2.899 1.00 79.06 102 GLU A C 1
ATOM 724 O O . GLU A 1 102 ? 1.151 6.119 -3.533 1.00 79.06 102 GLU A O 1
ATOM 729 N N . SER A 1 103 ? -1.063 6.333 -3.348 1.00 77.56 103 SER A N 1
ATOM 730 C CA . SER A 1 103 ? -1.240 6.956 -4.670 1.00 77.56 103 SER A CA 1
ATOM 731 C C . SER A 1 103 ? -0.382 8.208 -4.911 1.00 77.56 103 SER A C 1
ATOM 733 O O . SER A 1 103 ? -0.220 8.623 -6.055 1.00 77.56 103 SER A O 1
ATOM 735 N N . SER A 1 104 ? 0.156 8.824 -3.854 1.00 81.75 104 SER A N 1
ATOM 736 C CA . SER A 1 104 ? 1.065 9.973 -3.923 1.00 81.75 104 SER A CA 1
ATOM 737 C C . SER A 1 104 ? 2.555 9.604 -3.950 1.00 81.75 104 SER A C 1
ATOM 739 O O . SER A 1 104 ? 3.389 10.507 -3.926 1.00 81.75 104 SER A O 1
ATOM 741 N N . GLN A 1 105 ? 2.918 8.319 -3.938 1.00 83.06 105 GLN A N 1
ATOM 742 C CA . GLN A 1 105 ? 4.317 7.901 -4.005 1.00 83.06 105 GLN A CA 1
ATOM 743 C C . GLN A 1 105 ? 4.891 8.054 -5.421 1.00 83.06 105 GLN A C 1
ATOM 745 O O . GLN A 1 105 ? 4.234 7.788 -6.433 1.00 83.06 105 GLN A O 1
ATOM 750 N N . SER A 1 106 ? 6.162 8.450 -5.476 1.00 87.56 106 SER A N 1
ATOM 751 C CA . SER A 1 106 ? 6.954 8.511 -6.706 1.00 87.56 106 SER A CA 1
ATOM 752 C C . SER A 1 106 ? 7.760 7.228 -6.877 1.00 87.56 106 SER A C 1
ATOM 754 O O . SER A 1 106 ? 8.368 6.747 -5.923 1.00 87.56 106 SER A O 1
ATOM 756 N N . LEU A 1 107 ? 7.803 6.704 -8.102 1.00 91.56 107 LEU A N 1
ATOM 757 C CA . LEU A 1 107 ? 8.602 5.530 -8.456 1.00 91.56 107 LEU A CA 1
ATOM 758 C C . LEU A 1 107 ? 9.829 5.928 -9.267 1.00 91.56 107 LEU A C 1
ATOM 760 O O . LEU A 1 107 ? 9.773 6.848 -10.083 1.00 91.56 107 LEU A O 1
ATOM 764 N N . PHE A 1 108 ? 10.907 5.173 -9.075 1.00 92.44 108 PHE A N 1
ATOM 765 C CA . PHE A 1 108 ? 12.158 5.316 -9.807 1.00 92.44 108 PHE A CA 1
ATOM 766 C C . PHE A 1 108 ? 12.656 3.934 -10.225 1.00 92.44 108 PHE A C 1
ATOM 768 O O . PHE A 1 108 ? 12.625 2.995 -9.430 1.00 92.44 108 PHE A O 1
ATOM 775 N N . PHE A 1 109 ? 13.143 3.821 -11.459 1.00 95.12 109 PHE A N 1
ATOM 776 C CA . PHE A 1 109 ? 13.861 2.640 -11.924 1.00 95.12 109 PHE A CA 1
ATOM 777 C C . PHE A 1 109 ? 15.362 2.891 -11.832 1.00 95.12 109 PHE A C 1
ATOM 779 O O . PHE A 1 109 ? 15.872 3.858 -12.398 1.00 95.12 109 PHE A O 1
ATOM 786 N N . TYR A 1 110 ? 16.074 1.991 -11.160 1.00 93.25 110 TYR A N 1
ATOM 787 C CA . TYR A 1 110 ? 17.531 1.944 -11.196 1.00 93.25 110 TYR A CA 1
ATOM 788 C C . TYR A 1 110 ? 17.948 0.906 -12.230 1.00 93.25 110 TYR A C 1
ATOM 790 O O . TYR A 1 110 ? 17.773 -0.293 -12.020 1.00 93.25 110 TYR A O 1
ATOM 798 N N . VAL A 1 111 ? 18.463 1.374 -13.364 1.00 94.00 111 VAL A N 1
ATOM 799 C CA . VAL A 1 111 ? 18.903 0.507 -14.456 1.00 94.00 111 VAL A CA 1
ATOM 800 C C . VAL A 1 111 ? 20.424 0.490 -14.474 1.00 94.00 111 VAL A C 1
ATOM 802 O O . VAL A 1 111 ? 21.065 1.492 -14.780 1.00 94.00 111 VAL A O 1
ATOM 805 N N . THR A 1 112 ? 21.003 -0.651 -14.114 1.00 90.31 112 THR A N 1
ATOM 806 C CA . THR A 1 112 ? 22.454 -0.850 -14.094 1.00 90.31 112 THR A CA 1
ATOM 807 C C . THR A 1 112 ? 22.823 -2.015 -15.005 1.00 90.31 112 THR A C 1
ATOM 809 O O . THR A 1 112 ? 22.329 -3.126 -14.790 1.00 90.31 112 THR A O 1
ATOM 812 N N . PRO A 1 113 ? 23.701 -1.809 -15.998 1.00 87.75 113 PRO A N 1
ATOM 813 C CA . PRO A 1 113 ? 24.314 -2.906 -16.728 1.00 87.75 113 PRO A CA 1
ATOM 814 C C . PRO A 1 113 ? 24.964 -3.928 -15.783 1.00 87.75 113 PRO A C 1
ATOM 816 O O . PRO A 1 113 ? 25.572 -3.556 -14.781 1.00 87.75 113 PRO A O 1
ATOM 819 N N . HIS A 1 114 ? 24.865 -5.217 -16.126 1.00 86.06 114 HIS A N 1
ATOM 820 C CA . HIS A 1 114 ? 25.381 -6.327 -15.309 1.00 86.06 114 HIS A CA 1
ATOM 821 C C . HIS A 1 114 ? 26.885 -6.212 -15.012 1.00 86.06 114 HIS A C 1
ATOM 823 O O . HIS A 1 114 ? 27.335 -6.569 -13.929 1.00 86.06 114 HIS A O 1
ATOM 829 N N . ASN A 1 115 ? 27.664 -5.706 -15.973 1.00 87.25 115 ASN A N 1
ATOM 830 C CA . ASN A 1 115 ? 29.109 -5.535 -15.852 1.00 87.25 115 ASN A CA 1
ATOM 831 C C . ASN A 1 115 ? 29.496 -4.083 -16.135 1.00 87.25 115 ASN A C 1
ATOM 833 O O . ASN A 1 115 ? 28.914 -3.435 -17.006 1.00 87.25 115 ASN A O 1
ATOM 837 N N . SER A 1 116 ? 30.543 -3.597 -15.467 1.00 87.19 116 SER A N 1
ATOM 838 C CA . SER A 1 116 ? 31.068 -2.237 -15.660 1.00 87.19 116 SER A CA 1
ATOM 839 C C . SER A 1 116 ? 31.522 -1.955 -17.100 1.00 87.19 116 SER A C 1
ATOM 841 O O . SER A 1 116 ? 31.402 -0.829 -17.573 1.00 87.19 116 SER A O 1
ATOM 843 N N . SER A 1 117 ? 31.976 -2.971 -17.837 1.00 86.12 117 SER A N 1
ATOM 844 C CA . SER A 1 117 ? 32.342 -2.839 -19.253 1.00 86.12 117 SER A CA 1
ATOM 845 C C . SER A 1 117 ? 31.145 -2.570 -20.172 1.00 86.12 117 SER A C 1
ATOM 847 O O . SER A 1 117 ? 31.311 -1.942 -21.214 1.00 86.12 117 SER A O 1
ATOM 849 N N . HIS A 1 118 ? 29.931 -2.983 -19.792 1.00 88.69 118 HIS A N 1
ATOM 850 C CA . HIS A 1 118 ? 28.737 -2.805 -20.625 1.00 88.69 118 HIS A CA 1
ATOM 851 C C . HIS A 1 118 ? 28.268 -1.347 -20.674 1.00 88.69 118 HIS A C 1
ATOM 853 O O . HIS A 1 118 ? 27.588 -0.962 -21.619 1.00 88.69 118 HIS A O 1
ATOM 859 N N . TYR A 1 119 ? 28.669 -0.506 -19.713 1.00 89.88 119 TYR A N 1
ATOM 860 C CA . TYR A 1 119 ? 28.378 0.929 -19.766 1.00 89.88 119 TYR A CA 1
ATOM 861 C C . TYR A 1 119 ? 28.966 1.577 -21.026 1.00 89.88 119 TYR A C 1
ATOM 863 O O . TYR A 1 119 ? 28.343 2.469 -21.595 1.00 89.88 119 TYR A O 1
ATOM 871 N N . ALA A 1 120 ? 30.126 1.102 -21.496 1.00 89.50 120 ALA A N 1
ATOM 872 C CA . ALA A 1 120 ? 30.807 1.640 -22.674 1.00 89.50 120 ALA A CA 1
ATOM 873 C C . ALA A 1 120 ? 30.094 1.324 -24.004 1.00 89.50 120 ALA A C 1
ATOM 875 O O . ALA A 1 120 ? 30.413 1.938 -25.021 1.00 89.50 120 ALA A O 1
ATOM 876 N N . MET A 1 121 ? 29.124 0.402 -24.001 1.00 87.69 121 MET A N 1
ATOM 877 C CA . MET A 1 121 ? 28.320 0.049 -25.179 1.00 87.69 121 MET A CA 1
ATOM 878 C C . MET A 1 121 ? 27.227 1.085 -25.482 1.00 87.69 121 MET A C 1
ATOM 880 O O . MET A 1 121 ? 26.562 0.994 -26.511 1.00 87.69 121 MET A O 1
ATOM 884 N N . PHE A 1 122 ? 27.031 2.074 -24.604 1.00 91.00 122 PHE A N 1
ATOM 885 C CA . PHE A 1 122 ? 25.969 3.066 -24.724 1.00 91.00 122 PHE A CA 1
ATOM 886 C C . PHE A 1 122 ? 26.521 4.493 -24.731 1.00 91.00 122 PHE A C 1
ATOM 888 O O . PHE A 1 122 ? 27.353 4.859 -23.902 1.00 91.00 122 PHE A O 1
ATOM 895 N N . LEU A 1 123 ? 26.006 5.320 -25.643 1.00 93.31 123 LEU A N 1
ATOM 896 C CA . LEU A 1 123 ? 26.160 6.779 -25.602 1.00 93.31 123 LEU A CA 1
ATOM 897 C C . LEU A 1 123 ? 25.197 7.405 -24.588 1.00 93.31 123 LEU A C 1
ATOM 899 O O . LEU A 1 123 ? 25.581 8.310 -23.853 1.00 93.31 123 LEU A O 1
ATOM 903 N N . SER A 1 124 ? 23.973 6.877 -24.516 1.00 94.12 124 SER A N 1
ATOM 904 C CA . SER A 1 124 ? 22.987 7.202 -23.483 1.00 94.12 124 SER A CA 1
ATOM 905 C C . SER A 1 124 ? 22.595 5.913 -22.777 1.00 94.12 124 SER A C 1
ATOM 907 O O . SER A 1 124 ? 22.134 4.974 -23.430 1.00 94.12 124 SER A O 1
ATOM 909 N N . GLN A 1 125 ? 22.804 5.856 -21.459 1.00 94.62 125 GLN A N 1
ATOM 910 C CA . GLN A 1 125 ? 22.522 4.654 -20.674 1.00 94.62 125 GLN A CA 1
ATOM 911 C C . GLN A 1 125 ? 21.037 4.267 -20.750 1.00 94.62 125 GLN A C 1
ATOM 913 O O . GLN A 1 125 ? 20.183 5.157 -20.831 1.00 94.62 125 GLN A O 1
ATOM 918 N N . PRO A 1 126 ? 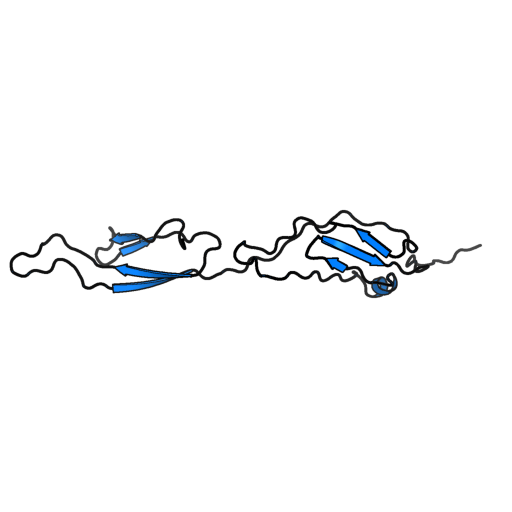20.717 2.964 -20.672 1.00 95.50 126 PRO A N 1
ATOM 919 C CA . PRO A 1 126 ? 19.347 2.506 -20.517 1.00 95.50 126 PRO A CA 1
ATOM 920 C C . PRO A 1 126 ? 18.637 3.144 -19.330 1.00 95.50 126 PRO A C 1
ATOM 922 O O . PRO A 1 126 ? 19.148 3.154 -18.214 1.00 95.50 126 PRO A O 1
ATOM 925 N N . SER A 1 127 ? 17.436 3.653 -19.578 1.00 96.56 127 SER A N 1
ATOM 926 C CA . SER A 1 127 ? 16.547 4.204 -18.561 1.00 96.56 127 SER A CA 1
ATOM 927 C C . SER A 1 127 ? 15.110 3.761 -18.810 1.00 96.56 127 SER A C 1
ATOM 929 O O . SER A 1 127 ? 14.705 3.571 -19.958 1.00 96.56 127 SER A O 1
ATOM 931 N N . ILE A 1 128 ? 14.347 3.582 -17.731 1.00 97.38 128 ILE A N 1
ATOM 932 C CA . ILE A 1 128 ? 12.928 3.224 -17.790 1.00 97.38 128 ILE A CA 1
ATOM 933 C C . ILE A 1 128 ? 12.120 4.340 -17.137 1.00 97.38 128 ILE A C 1
ATOM 935 O O . ILE A 1 128 ? 12.382 4.726 -15.996 1.00 97.38 128 ILE A O 1
ATOM 939 N N . SER A 1 129 ? 11.119 4.840 -17.854 1.00 95.50 129 SER A N 1
ATOM 940 C CA . SER A 1 129 ? 10.154 5.800 -17.325 1.00 95.50 129 SER A CA 1
ATOM 941 C C . SER A 1 129 ? 9.141 5.105 -16.414 1.00 95.50 129 SER A C 1
ATOM 943 O O . SER A 1 129 ? 8.469 4.156 -16.810 1.00 95.50 129 SER A O 1
ATOM 945 N N . ALA A 1 130 ? 8.980 5.608 -15.189 1.00 93.38 130 ALA A N 1
ATOM 946 C CA . ALA A 1 130 ? 7.993 5.082 -14.244 1.00 93.38 130 ALA A CA 1
ATOM 947 C C . ALA A 1 130 ? 6.556 5.585 -14.485 1.00 93.38 130 ALA A C 1
ATOM 949 O O . ALA A 1 130 ? 5.637 5.211 -13.752 1.00 93.38 130 ALA A O 1
ATOM 950 N N . LEU A 1 131 ? 6.360 6.460 -15.477 1.00 91.31 131 LEU A N 1
ATOM 951 C CA . LEU A 1 131 ? 5.043 6.971 -15.851 1.00 91.31 131 LEU A CA 1
ATOM 952 C C . LEU A 1 131 ? 4.349 6.054 -16.862 1.00 91.31 131 LEU A C 1
ATOM 954 O O . LEU A 1 131 ? 3.173 5.745 -16.698 1.00 91.31 131 LEU A O 1
ATOM 958 N N . ASP A 1 132 ? 5.081 5.637 -17.890 1.00 93.12 132 ASP A N 1
ATOM 959 C CA . ASP A 1 132 ? 4.558 4.928 -19.063 1.00 93.12 132 ASP A CA 1
ATOM 960 C C . ASP A 1 132 ? 5.337 3.644 -19.399 1.00 93.12 132 ASP A C 1
ATOM 962 O O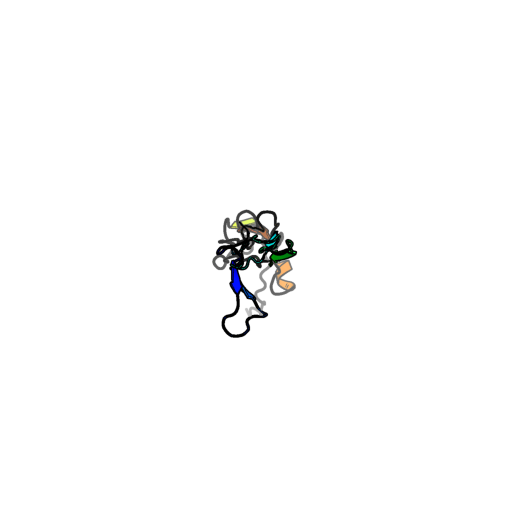 . ASP A 1 132 ? 5.002 2.948 -20.357 1.00 93.12 132 ASP A O 1
ATOM 966 N N . GLY A 1 133 ? 6.379 3.319 -18.628 1.00 96.25 133 GLY A N 1
ATOM 967 C CA . GLY A 1 133 ? 7.173 2.110 -18.814 1.00 96.25 133 GLY A CA 1
ATOM 968 C C . GLY A 1 133 ? 8.112 2.132 -20.014 1.00 96.25 133 GLY A C 1
ATOM 969 O O . GLY A 1 133 ? 8.634 1.080 -20.382 1.00 96.25 133 GLY A O 1
ATOM 970 N N . ALA A 1 134 ? 8.325 3.286 -20.653 1.00 97.31 134 ALA A N 1
ATOM 971 C CA . ALA A 1 134 ? 9.189 3.374 -21.823 1.00 97.31 134 ALA A CA 1
ATOM 972 C C . ALA A 1 134 ? 10.658 3.089 -21.464 1.00 97.31 134 ALA A C 1
ATOM 974 O O . ALA A 1 134 ? 11.226 3.764 -20.603 1.00 97.31 134 ALA A O 1
ATOM 975 N N . LEU A 1 135 ? 11.273 2.116 -22.147 1.00 97.69 135 LEU A N 1
ATOM 976 C CA . LEU A 1 135 ? 12.717 1.875 -22.115 1.00 97.69 135 LEU A CA 1
ATOM 977 C C . LEU A 1 135 ? 13.387 2.720 -23.201 1.00 97.69 135 LEU A C 1
ATOM 979 O O . LEU A 1 135 ? 13.038 2.603 -24.375 1.00 97.69 135 LEU A O 1
ATOM 983 N N . THR A 1 136 ? 14.367 3.536 -22.821 1.00 97.25 136 THR A N 1
ATOM 984 C CA . THR A 1 136 ? 15.138 4.367 -23.754 1.00 97.25 136 THR A CA 1
ATOM 985 C C . THR A 1 136 ? 16.633 4.193 -23.542 1.00 97.25 136 THR A C 1
ATOM 987 O O . THR A 1 136 ? 17.087 4.056 -22.407 1.00 97.25 136 THR A O 1
ATOM 990 N N . PHE A 1 137 ? 17.399 4.178 -24.629 1.00 96.06 137 PHE A N 1
ATOM 991 C CA . PHE A 1 137 ? 18.863 4.158 -24.614 1.00 96.06 137 PHE A CA 1
ATOM 992 C C . PHE A 1 137 ? 19.416 4.605 -25.964 1.00 96.06 137 PHE A C 1
ATOM 994 O O . PHE A 1 137 ? 18.679 4.744 -26.937 1.00 96.06 137 PHE A O 1
ATOM 1001 N N . GLN A 1 138 ? 20.729 4.795 -26.043 1.00 94.81 138 GLN A N 1
ATOM 1002 C CA . GLN A 1 138 ? 21.413 4.987 -27.316 1.00 94.81 138 GLN A CA 1
ATOM 1003 C C . GLN A 1 138 ? 22.662 4.122 -27.355 1.00 94.81 138 GLN A C 1
ATOM 1005 O O . GLN A 1 138 ? 23.531 4.266 -26.492 1.00 94.81 138 GLN A O 1
ATOM 1010 N N . THR A 1 139 ? 22.756 3.239 -28.346 1.00 92.19 139 THR A N 1
ATOM 1011 C CA . THR A 1 139 ? 23.940 2.398 -28.546 1.00 92.19 139 THR A CA 1
ATOM 1012 C C . THR A 1 139 ? 25.123 3.239 -29.021 1.00 92.19 139 THR A C 1
ATOM 1014 O O . THR A 1 139 ? 24.960 4.287 -29.653 1.00 92.19 139 THR A O 1
ATOM 1017 N N . ARG A 1 140 ? 26.336 2.810 -28.673 1.00 88.38 140 ARG A N 1
ATOM 1018 C CA . ARG A 1 140 ? 27.569 3.377 -29.212 1.00 88.38 140 ARG A CA 1
ATOM 1019 C C . ARG A 1 140 ? 27.949 2.602 -30.466 1.00 88.38 140 ARG A C 1
ATOM 1021 O O . ARG A 1 140 ? 28.065 1.385 -30.404 1.00 88.38 140 ARG A O 1
ATOM 1028 N N . ALA A 1 141 ? 28.160 3.328 -31.559 1.00 81.19 141 ALA A N 1
ATOM 1029 C CA . ALA A 1 141 ? 28.612 2.738 -32.809 1.00 81.19 141 ALA A CA 1
ATOM 1030 C C . ALA A 1 141 ? 29.966 2.038 -32.636 1.00 81.19 141 ALA A C 1
ATOM 1032 O O . ALA A 1 141 ? 30.833 2.536 -31.905 1.00 81.19 141 ALA A O 1
ATOM 1033 N N . ASP A 1 142 ? 30.121 0.915 -33.334 1.00 72.62 142 ASP A N 1
ATOM 1034 C CA . ASP A 1 142 ? 31.361 0.144 -33.462 1.00 72.62 142 ASP A CA 1
ATOM 1035 C C . ASP A 1 142 ? 31.984 -0.285 -32.112 1.00 72.62 142 ASP A C 1
ATOM 1037 O O . ASP A 1 142 ? 33.207 -0.326 -31.946 1.00 72.62 142 ASP A O 1
ATOM 1041 N N . VAL A 1 143 ? 31.144 -0.596 -31.118 1.00 69.56 143 VAL A N 1
ATOM 1042 C CA . VAL A 1 143 ? 31.543 -1.173 -29.826 1.00 69.56 143 VAL A CA 1
ATOM 1043 C C . VAL A 1 143 ? 30.959 -2.575 -29.699 1.00 69.56 143 VAL A C 1
ATOM 1045 O O . VAL A 1 143 ? 30.030 -2.837 -28.934 1.00 69.56 143 VAL A O 1
ATOM 1048 N N . ASN A 1 144 ? 31.586 -3.514 -30.401 1.00 62.53 144 ASN A N 1
ATOM 1049 C CA . ASN A 1 144 ? 31.343 -4.935 -30.204 1.00 62.53 144 ASN A CA 1
ATOM 1050 C C . ASN A 1 144 ? 32.225 -5.456 -29.066 1.00 62.53 144 ASN A C 1
ATOM 1052 O O . ASN A 1 144 ? 33.450 -5.431 -29.152 1.00 62.53 144 ASN A O 1
ATOM 1056 N N . THR A 1 145 ? 31.621 -5.990 -28.005 1.00 54.59 145 THR A N 1
ATOM 1057 C CA . THR A 1 145 ? 32.348 -6.736 -26.960 1.00 54.59 145 THR A CA 1
ATOM 1058 C C . THR A 1 145 ? 32.509 -8.222 -27.291 1.00 54.59 145 THR A C 1
ATOM 1060 O O . THR A 1 145 ? 32.850 -9.015 -26.412 1.00 54.59 145 THR A O 1
ATOM 1063 N N . PHE A 1 146 ? 32.340 -8.629 -28.556 1.00 52.03 146 PHE A N 1
ATOM 1064 C CA . PHE A 1 146 ? 32.834 -9.938 -28.976 1.00 52.03 146 PHE A CA 1
ATOM 1065 C C . PHE A 1 146 ? 34.359 -9.922 -28.895 1.00 52.03 146 PHE A C 1
ATOM 1067 O O . PHE A 1 146 ? 35.026 -9.222 -29.652 1.00 52.03 146 PHE A O 1
ATOM 1074 N N . ALA A 1 147 ? 34.901 -10.682 -27.942 1.00 40.88 147 ALA A N 1
ATOM 1075 C CA . ALA A 1 147 ? 36.323 -10.951 -27.833 1.00 40.88 147 ALA A CA 1
ATOM 1076 C C . ALA A 1 147 ? 36.870 -11.351 -29.211 1.00 40.88 147 ALA A C 1
ATOM 1078 O O . ALA A 1 147 ? 36.564 -12.424 -29.730 1.00 40.88 147 ALA A O 1
ATOM 1079 N N . THR A 1 148 ? 37.676 -10.479 -29.808 1.00 41.97 148 THR A N 1
ATOM 1080 C CA . THR A 1 148 ? 38.471 -10.794 -30.989 1.00 41.97 148 THR A CA 1
ATOM 1081 C C . THR A 1 148 ? 39.534 -11.811 -30.584 1.00 41.97 148 THR A C 1
ATOM 1083 O O . THR A 1 148 ? 40.623 -11.448 -30.141 1.00 41.97 148 THR A O 1
ATOM 1086 N N . GLY A 1 149 ? 39.213 -13.100 -30.702 1.00 38.81 149 GLY A N 1
ATOM 1087 C CA . GLY A 1 149 ? 40.229 -14.117 -30.957 1.00 38.81 149 GLY A CA 1
ATOM 1088 C C . GLY A 1 149 ? 40.830 -13.883 -32.351 1.00 38.81 149 GLY A C 1
ATOM 1089 O O . GLY A 1 149 ? 40.131 -13.366 -33.226 1.00 38.81 149 GLY A O 1
ATOM 1090 N N . PRO A 1 150 ? 42.119 -14.191 -32.571 1.00 48.34 150 PRO A N 1
ATOM 1091 C CA . PRO A 1 150 ? 42.804 -13.819 -33.801 1.00 48.34 150 PRO A CA 1
ATOM 1092 C C . PRO A 1 150 ? 42.188 -14.527 -35.013 1.00 48.34 150 PRO A C 1
ATOM 1094 O O . PRO A 1 150 ? 42.107 -15.755 -35.057 1.00 48.34 150 PRO A O 1
ATOM 1097 N N . LEU A 1 151 ? 41.797 -13.736 -36.014 1.00 42.25 151 LEU A N 1
ATOM 1098 C CA . LEU A 1 151 ? 41.590 -14.218 -37.374 1.00 42.25 151 LEU A CA 1
ATOM 1099 C C . LEU A 1 151 ? 42.966 -14.583 -37.940 1.00 42.25 151 LEU A C 1
ATOM 1101 O O . LEU A 1 151 ? 43.764 -13.705 -38.267 1.00 42.25 151 LEU A O 1
ATOM 1105 N N . LEU A 1 152 ? 43.254 -15.881 -38.008 1.00 39.75 152 LEU A N 1
ATOM 1106 C CA . LEU A 1 152 ? 44.288 -16.402 -38.892 1.00 39.75 152 LEU A CA 1
ATOM 1107 C C . LEU A 1 152 ? 43.761 -16.269 -40.328 1.00 39.75 152 LEU A C 1
ATOM 1109 O O . LEU A 1 152 ? 42.795 -16.943 -40.690 1.00 39.75 152 LEU A O 1
ATOM 1113 N N . PHE A 1 153 ? 44.373 -15.374 -41.102 1.00 51.50 153 PHE A N 1
ATOM 1114 C CA . PHE A 1 153 ? 44.525 -15.566 -42.543 1.00 51.50 153 PHE A CA 1
ATOM 1115 C C . PHE A 1 153 ? 45.773 -16.416 -42.783 1.00 51.50 153 PHE A C 1
ATOM 1117 O O . PHE A 1 153 ? 46.762 -16.211 -42.038 1.00 51.50 153 PHE A O 1
#

Sequence (153 aa):
SLFSVPPTIALSTSDPTKADLSFAPRPFANGLATITVTVKDNGGLADGGCDTSTAQSFYIRVNYVNVPPSFACGSAVVVDENAGAVSIPGWAGSIDRGSQSESSQSLFFYVTPHNSSHYAMFLSQPSISALDGALTFQTRADVNTFATGPLLF

pLDDT: mean 88.99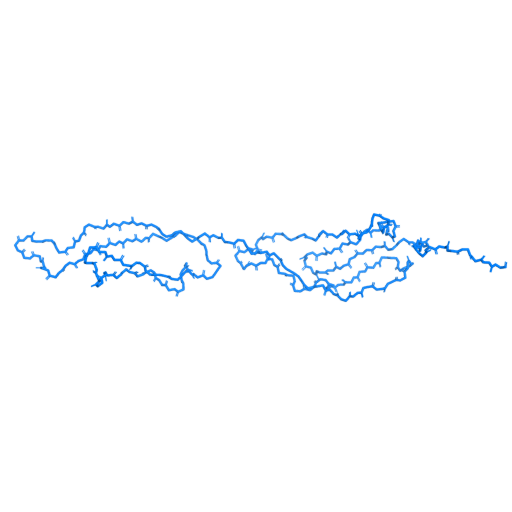, std 12.6, range [38.81, 97.69]

Radius of gyration: 31.61 Å; chains: 1; bounding box: 80×28×88 Å

Foldseek 3Di:
DQFPFDWDWAQDPVDNVDIDIDTGGDPQHWDKDKDKDKDFDDPDCPPNDDRIDDIDIDMDGDDGDQFQWDWDAADDDDDDLQNFKDKDWPRTHPTGRGDP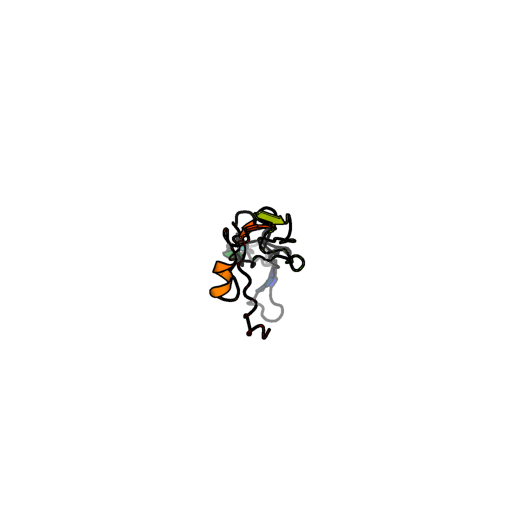NRVVDDDADDDDDPDPVVVQQFPADWGADSPTRMTITTGHPPDDPPPDDDDDD

Organism: Neobodo designis (NCBI:txid312471)